Protein AF-A0A4Y8BZ23-F1 (afdb_monomer_lite)

Structure (mmCIF, N/CA/C/O backbone):
data_AF-A0A4Y8BZ23-F1
#
_entry.id   AF-A0A4Y8BZ23-F1
#
loop_
_atom_site.group_PDB
_atom_site.id
_atom_site.type_symbol
_atom_site.label_atom_id
_atom_site.label_alt_id
_atom_site.label_comp_id
_atom_site.label_asym_id
_atom_site.label_entity_id
_atom_site.label_seq_id
_atom_site.pdbx_PDB_ins_code
_atom_site.Cartn_x
_atom_site.Cartn_y
_atom_site.Cartn_z
_atom_site.occupancy
_atom_site.B_iso_or_equiv
_atom_site.auth_seq_id
_atom_site.auth_comp_id
_atom_site.auth_asym_id
_atom_site.auth_atom_id
_atom_site.pdbx_PDB_model_num
ATOM 1 N N . VAL A 1 1 ? -2.007 1.512 -0.163 1.00 89.31 1 VAL A N 1
ATOM 2 C CA . VAL A 1 1 ? -2.900 2.542 -0.736 1.00 89.31 1 VAL A CA 1
ATOM 3 C C . VAL A 1 1 ? -2.428 2.850 -2.141 1.00 89.31 1 VAL A C 1
ATOM 5 O O . VAL A 1 1 ? -1.234 3.063 -2.334 1.00 89.31 1 VAL A O 1
ATOM 8 N N . LEU A 1 2 ? -3.325 2.797 -3.119 1.00 89.69 2 LEU A N 1
ATOM 9 C CA . LEU A 1 2 ? -3.001 3.088 -4.513 1.00 89.69 2 LEU A CA 1
ATOM 10 C C . LEU A 1 2 ? -2.468 4.520 -4.651 1.00 89.69 2 LEU A C 1
ATOM 12 O O . LEU A 1 2 ? -3.052 5.457 -4.117 1.00 89.69 2 LEU A O 1
ATOM 16 N N . GLY A 1 3 ? -1.351 4.678 -5.365 1.00 86.31 3 GLY A N 1
ATOM 17 C CA . GLY A 1 3 ? -0.807 5.993 -5.711 1.00 86.31 3 GLY A CA 1
ATOM 18 C C . GLY A 1 3 ? -0.194 6.792 -4.557 1.00 86.31 3 GLY A C 1
ATOM 19 O O . GLY A 1 3 ? 0.078 7.974 -4.741 1.00 86.31 3 GLY A O 1
ATOM 20 N N . SER A 1 4 ? 0.050 6.192 -3.387 1.00 92.06 4 SER A N 1
ATOM 21 C CA . SER A 1 4 ? 0.710 6.897 -2.280 1.00 92.06 4 SER A CA 1
ATOM 22 C C . SER A 1 4 ? 2.168 7.242 -2.607 1.00 92.06 4 SER A C 1
ATOM 24 O O . SER A 1 4 ? 2.823 6.534 -3.381 1.00 92.06 4 SER A O 1
ATOM 26 N N . SER A 1 5 ? 2.707 8.289 -1.980 1.00 89.69 5 SER A N 1
ATOM 27 C CA . SER A 1 5 ? 4.104 8.715 -2.141 1.00 89.69 5 SER A CA 1
ATOM 28 C C . SER A 1 5 ? 5.087 7.559 -1.931 1.00 89.69 5 SER A C 1
ATOM 30 O O . SER A 1 5 ? 4.940 6.772 -0.997 1.00 89.69 5 SER A O 1
ATOM 32 N N . GLY A 1 6 ? 6.069 7.433 -2.830 1.00 88.12 6 GLY A N 1
ATOM 33 C CA . GLY A 1 6 ? 7.095 6.383 -2.781 1.00 88.12 6 GLY A CA 1
ATOM 34 C C . GLY A 1 6 ? 6.608 4.962 -3.101 1.00 88.12 6 GLY A C 1
ATOM 35 O O . GLY A 1 6 ? 7.402 4.025 -3.035 1.00 88.12 6 GLY A O 1
ATOM 36 N N . SER A 1 7 ? 5.330 4.770 -3.447 1.00 93.56 7 SER A N 1
ATOM 37 C CA . SER A 1 7 ? 4.812 3.453 -3.835 1.00 93.56 7 SER A CA 1
ATOM 38 C C . SER A 1 7 ? 5.197 3.062 -5.269 1.00 93.56 7 SER A C 1
ATOM 40 O O . SER A 1 7 ? 5.739 3.852 -6.043 1.00 93.56 7 SER A O 1
ATOM 42 N N . VAL A 1 8 ? 4.902 1.810 -5.628 1.00 93.69 8 VAL A N 1
ATOM 43 C CA . VAL A 1 8 ? 5.265 1.225 -6.926 1.00 93.69 8 VAL A CA 1
ATOM 44 C C . VAL A 1 8 ? 4.637 1.957 -8.117 1.00 93.69 8 VAL A C 1
ATOM 46 O O . VAL A 1 8 ? 5.315 2.167 -9.113 1.00 93.69 8 VAL A O 1
ATOM 49 N N . ILE A 1 9 ? 3.385 2.418 -8.009 1.00 92.69 9 ILE A N 1
ATOM 50 C CA . ILE A 1 9 ? 2.676 3.048 -9.135 1.00 92.69 9 ILE A CA 1
ATOM 51 C C . ILE A 1 9 ? 3.329 4.381 -9.545 1.00 92.69 9 ILE A C 1
ATOM 53 O O . ILE A 1 9 ? 3.642 4.535 -10.724 1.00 92.69 9 ILE A O 1
ATOM 57 N N . PRO A 1 10 ? 3.585 5.346 -8.633 1.00 94.31 10 PRO A N 1
ATOM 58 C CA . PRO A 1 10 ? 4.342 6.549 -8.976 1.00 94.31 10 PRO A CA 1
ATOM 59 C C . PRO A 1 10 ? 5.746 6.245 -9.503 1.00 94.31 10 PRO A C 1
ATOM 61 O O . PRO A 1 10 ? 6.194 6.910 -10.433 1.00 94.31 10 PRO A O 1
ATOM 64 N N . LYS A 1 11 ? 6.419 5.224 -8.954 1.00 94.69 11 LYS A N 1
ATOM 65 C CA . LYS A 1 11 ? 7.750 4.817 -9.417 1.00 94.69 11 LYS A CA 1
ATOM 66 C C . LYS A 1 11 ? 7.714 4.310 -10.860 1.00 94.69 11 LYS A C 1
ATOM 68 O O . LYS A 1 11 ? 8.484 4.796 -11.676 1.00 94.69 11 LYS A O 1
ATOM 73 N N . PHE A 1 12 ? 6.787 3.413 -11.194 1.00 95.06 12 PHE A N 1
ATOM 74 C CA . PHE A 1 12 ? 6.617 2.908 -12.560 1.00 95.06 12 PHE A CA 1
ATOM 75 C C . PHE A 1 12 ? 6.243 4.025 -13.532 1.00 95.06 12 PHE A C 1
ATOM 77 O O . PHE A 1 12 ? 6.833 4.120 -14.601 1.00 95.06 12 PHE A O 1
ATOM 84 N N . LYS A 1 13 ? 5.339 4.933 -13.139 1.00 94.56 13 LYS A N 1
ATOM 85 C CA . LYS A 1 13 ? 5.011 6.116 -13.949 1.00 94.56 13 LYS A CA 1
ATOM 86 C C . LYS A 1 13 ? 6.240 6.981 -14.242 1.00 94.56 13 LYS A C 1
ATOM 88 O O . LYS A 1 13 ? 6.398 7.417 -15.376 1.00 94.56 13 LYS A O 1
ATOM 93 N N . ALA A 1 14 ? 7.102 7.212 -13.250 1.00 96.00 14 ALA A N 1
ATOM 94 C CA . ALA A 1 14 ? 8.341 7.967 -13.435 1.00 96.00 14 ALA A CA 1
ATOM 95 C C . ALA A 1 14 ? 9.330 7.236 -14.359 1.00 96.00 14 ALA A C 1
ATOM 97 O O . ALA A 1 14 ? 9.887 7.858 -15.256 1.00 96.00 14 ALA A O 1
ATOM 98 N N . GLN A 1 15 ? 9.490 5.920 -14.193 1.00 96.38 15 GLN A N 1
ATOM 99 C CA . GLN A 1 15 ? 10.351 5.103 -15.057 1.00 96.38 15 GLN A CA 1
ATOM 100 C C . GLN A 1 15 ? 9.876 5.134 -16.513 1.00 96.38 15 GLN A C 1
ATOM 102 O O . GLN A 1 15 ? 10.665 5.428 -17.404 1.00 96.38 15 GLN A O 1
ATOM 107 N N . ILE A 1 16 ? 8.573 4.954 -16.752 1.00 95.50 16 ILE A N 1
ATOM 108 C CA . ILE A 1 16 ? 7.977 5.046 -18.094 1.00 95.50 16 ILE A CA 1
ATOM 109 C C . ILE A 1 16 ? 8.189 6.440 -18.690 1.00 95.50 16 ILE A C 1
ATOM 111 O O . ILE A 1 16 ? 8.619 6.555 -19.834 1.00 95.50 16 ILE A O 1
ATOM 115 N N . ALA A 1 17 ? 7.927 7.501 -17.920 1.00 97.50 17 ALA A N 1
ATOM 116 C CA . ALA A 1 17 ? 8.118 8.876 -18.383 1.00 97.50 17 ALA A CA 1
ATOM 117 C C . ALA A 1 17 ? 9.580 9.178 -18.760 1.00 97.50 17 ALA A C 1
ATOM 119 O O . ALA A 1 17 ? 9.827 9.967 -19.670 1.00 97.50 17 ALA A O 1
ATOM 120 N N . ASN A 1 18 ? 10.534 8.522 -18.096 1.00 97.69 18 ASN A N 1
ATOM 121 C CA . ASN A 1 18 ? 11.966 8.659 -18.350 1.00 97.69 18 ASN A CA 1
ATOM 122 C C . ASN A 1 18 ? 12.513 7.646 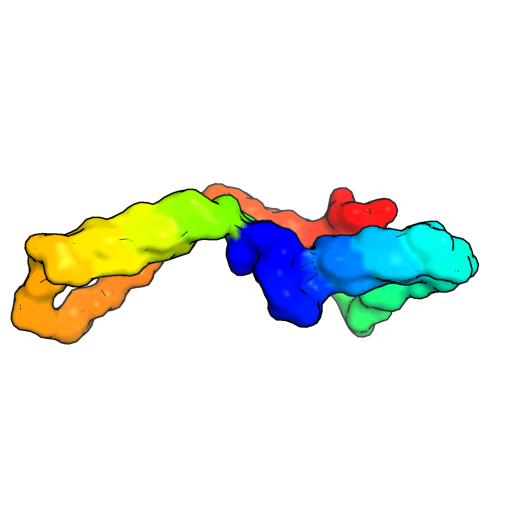-19.377 1.00 97.69 18 ASN A C 1
ATOM 124 O O . ASN A 1 18 ? 13.720 7.624 -19.607 1.00 97.69 18 ASN A O 1
ATOM 128 N N . ASN A 1 19 ? 11.663 6.816 -20.000 1.00 97.38 19 ASN A N 1
ATOM 129 C CA . ASN A 1 19 ? 12.073 5.684 -20.847 1.00 97.38 19 ASN A CA 1
ATOM 130 C C . ASN A 1 19 ? 13.050 4.710 -20.151 1.00 97.38 19 ASN A C 1
ATOM 132 O O . ASN A 1 19 ? 13.918 4.110 -20.788 1.00 97.38 19 ASN A O 1
ATOM 136 N N . GLU A 1 20 ? 12.914 4.544 -18.837 1.00 97.50 20 GLU A N 1
ATOM 137 C CA . GLU A 1 20 ? 13.675 3.584 -18.045 1.00 97.50 20 GLU A CA 1
ATOM 138 C C . GLU A 1 20 ? 12.947 2.231 -17.970 1.00 97.50 20 GLU A C 1
ATOM 140 O O . GLU A 1 20 ? 11.714 2.185 -17.903 1.00 97.50 20 GLU A O 1
ATOM 145 N N . PRO A 1 21 ? 13.685 1.109 -17.901 1.00 95.69 21 PRO A N 1
ATOM 146 C CA . PRO A 1 21 ? 13.095 -0.191 -17.612 1.00 95.69 21 PRO A CA 1
ATOM 147 C C . PRO A 1 21 ? 12.361 -0.204 -16.263 1.00 95.69 21 PRO A C 1
ATOM 149 O O . PRO A 1 21 ? 12.876 0.276 -15.248 1.00 95.69 21 PRO A O 1
ATOM 152 N N . LEU A 1 22 ? 11.180 -0.826 -16.231 1.00 94.75 22 LEU A N 1
ATOM 153 C CA . LEU A 1 22 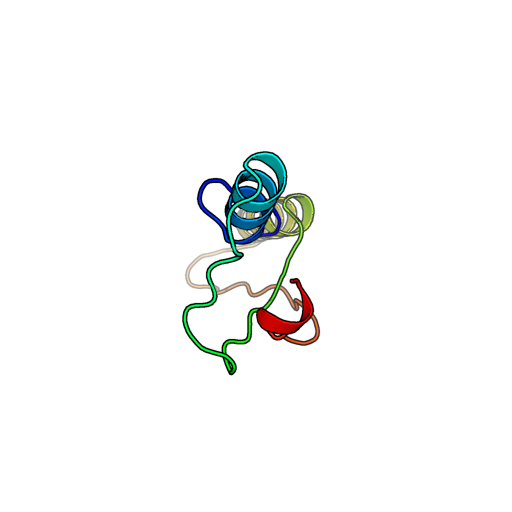? 10.434 -1.027 -14.991 1.00 94.75 22 LEU A CA 1
ATOM 154 C C . LEU A 1 22 ? 11.196 -1.953 -14.040 1.00 94.75 22 LEU A C 1
ATOM 156 O O . LEU A 1 22 ? 11.617 -3.051 -14.407 1.00 94.75 22 LEU A O 1
ATOM 160 N N . THR A 1 23 ? 11.361 -1.526 -12.789 1.00 94.75 23 THR A N 1
ATOM 161 C CA . THR A 1 23 ? 12.081 -2.322 -11.787 1.00 94.75 23 THR A CA 1
ATOM 162 C C . THR A 1 23 ? 11.130 -3.215 -10.997 1.00 94.75 23 THR A C 1
ATOM 164 O O . THR A 1 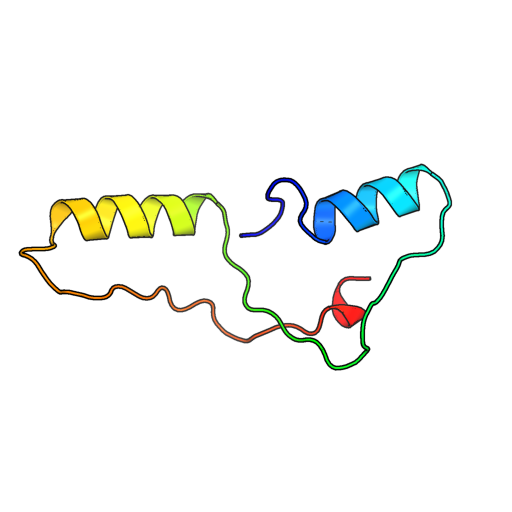23 ? 10.421 -2.749 -10.105 1.00 94.75 23 THR A O 1
ATOM 167 N N . LEU A 1 24 ? 11.188 -4.519 -11.259 1.00 93.94 24 LEU A N 1
ATOM 168 C CA . LEU A 1 24 ? 10.539 -5.553 -10.453 1.00 93.94 24 LEU A CA 1
ATOM 169 C C . LEU A 1 24 ? 11.542 -6.155 -9.468 1.00 93.94 24 LEU A C 1
ATOM 171 O O . LEU A 1 24 ? 12.639 -6.545 -9.853 1.00 93.94 24 LEU A O 1
ATOM 175 N N . THR A 1 25 ? 11.170 -6.239 -8.190 1.00 94.62 25 THR A N 1
ATOM 176 C CA . THR A 1 25 ? 12.049 -6.817 -7.161 1.00 94.62 25 THR A CA 1
ATOM 177 C C . THR A 1 25 ? 11.977 -8.340 -7.117 1.00 94.62 25 THR A C 1
ATOM 179 O O . THR A 1 25 ? 12.996 -8.988 -6.911 1.00 94.62 25 THR A O 1
ATOM 182 N N . HIS A 1 26 ? 10.785 -8.918 -7.288 1.00 95.06 26 HIS A N 1
ATOM 183 C CA . HIS A 1 26 ? 10.576 -10.364 -7.332 1.00 95.06 26 HIS A CA 1
ATOM 184 C C . HIS A 1 26 ? 9.260 -10.685 -8.070 1.00 95.06 26 HIS A C 1
ATOM 186 O O . HIS A 1 26 ? 8.265 -9.992 -7.828 1.00 95.06 26 HIS A O 1
ATOM 192 N N . PRO A 1 27 ? 9.219 -11.714 -8.941 1.00 91.88 27 PRO A N 1
ATOM 193 C CA . PRO A 1 27 ? 8.058 -12.012 -9.793 1.00 91.88 27 PRO A CA 1
ATOM 194 C C . PRO A 1 27 ? 6.800 -12.431 -9.017 1.00 91.88 27 PRO A C 1
ATOM 196 O O . PRO A 1 27 ? 5.687 -12.116 -9.430 1.00 91.88 27 PRO A O 1
ATOM 199 N N . ASP A 1 28 ? 6.965 -13.092 -7.870 1.00 95.56 28 ASP A N 1
ATOM 200 C CA . ASP A 1 28 ? 5.838 -13.628 -7.088 1.00 95.56 28 ASP A CA 1
ATOM 201 C C . ASP A 1 28 ? 5.234 -12.656 -6.059 1.00 95.56 28 ASP A C 1
ATOM 203 O O . ASP A 1 28 ? 4.366 -13.046 -5.276 1.00 95.56 28 ASP A O 1
ATOM 207 N N . ILE A 1 29 ? 5.671 -11.391 -6.008 1.00 94.75 29 ILE A N 1
ATOM 208 C CA . ILE A 1 29 ? 5.129 -10.444 -5.021 1.00 94.75 29 ILE A CA 1
ATOM 209 C C . ILE A 1 29 ? 3.672 -10.123 -5.346 1.00 94.75 29 ILE A C 1
ATOM 211 O O . ILE A 1 29 ? 3.363 -9.591 -6.413 1.00 94.75 29 ILE A O 1
ATOM 215 N N . VAL A 1 30 ? 2.800 -10.348 -4.362 1.00 95.81 30 VAL A N 1
ATOM 216 C CA . VAL A 1 30 ? 1.393 -9.938 -4.375 1.00 95.81 30 VAL A CA 1
ATOM 217 C C . VAL A 1 30 ? 1.127 -8.838 -3.354 1.00 95.81 30 VAL A C 1
ATOM 219 O O . VAL A 1 30 ? 1.769 -8.783 -2.300 1.00 95.81 30 VAL A O 1
ATOM 222 N N . ARG A 1 31 ? 0.181 -7.943 -3.648 1.00 95.56 31 ARG A N 1
ATOM 223 C CA . ARG A 1 31 ? -0.255 -6.879 -2.734 1.00 95.56 31 ARG A CA 1
ATOM 224 C C . ARG A 1 31 ? -1.766 -6.705 -2.773 1.00 95.56 31 ARG A C 1
ATOM 226 O O . ARG A 1 31 ? -2.380 -6.773 -3.832 1.00 95.56 31 ARG A O 1
ATOM 233 N N . TYR A 1 32 ? -2.341 -6.433 -1.607 1.00 95.81 32 TYR A N 1
ATOM 234 C CA . TYR A 1 32 ? -3.681 -5.869 -1.513 1.00 95.81 32 TYR A CA 1
ATOM 235 C C . TYR A 1 32 ? -3.638 -4.379 -1.830 1.00 95.81 32 TYR A C 1
ATOM 237 O O . TYR A 1 32 ? -2.685 -3.672 -1.475 1.00 95.81 32 TYR A O 1
ATOM 245 N N . PHE A 1 33 ? -4.690 -3.910 -2.484 1.00 93.88 33 PHE A N 1
ATOM 246 C CA . PHE A 1 33 ? -4.840 -2.523 -2.873 1.00 93.88 33 PHE A CA 1
ATOM 247 C C . PHE A 1 33 ? -6.134 -1.967 -2.304 1.00 93.88 33 PHE A C 1
ATOM 249 O O . PHE A 1 33 ? -7.147 -2.643 -2.251 1.00 93.88 33 PHE A O 1
ATOM 256 N N . MET A 1 34 ? -6.059 -0.708 -1.894 1.00 95.88 34 MET A N 1
ATOM 257 C CA . MET A 1 34 ? -7.204 0.096 -1.497 1.00 95.88 34 MET A CA 1
ATOM 258 C C . MET A 1 34 ? -6.994 1.514 -2.007 1.00 95.88 34 MET A C 1
ATOM 260 O O . MET A 1 34 ? -5.845 1.979 -2.122 1.00 95.88 34 MET A O 1
ATOM 264 N N . LEU A 1 35 ? -8.087 2.196 -2.302 1.00 94.31 35 LEU A N 1
ATOM 265 C CA . LEU A 1 35 ? -8.142 3.610 -2.621 1.00 94.31 35 LEU A CA 1
ATOM 266 C C . LEU A 1 35 ? -7.821 4.452 -1.382 1.00 94.31 35 LEU A C 1
ATOM 268 O O . LEU A 1 35 ? -7.985 4.033 -0.237 1.00 94.31 35 LEU A O 1
ATOM 272 N N . VAL A 1 36 ? -7.385 5.689 -1.617 1.00 94.31 36 VAL A N 1
ATOM 273 C CA . VAL A 1 36 ? -7.154 6.663 -0.538 1.00 94.31 36 VAL A CA 1
ATOM 274 C C . VAL A 1 36 ? -8.448 6.922 0.240 1.00 94.31 36 VAL A C 1
ATOM 276 O O . VAL A 1 36 ? -8.422 6.959 1.466 1.00 94.31 36 VAL A O 1
ATOM 279 N N . ALA A 1 37 ? -9.578 7.050 -0.462 1.00 95.81 37 ALA A N 1
ATOM 280 C CA . ALA A 1 37 ? -10.880 7.298 0.154 1.00 95.81 37 ALA A CA 1
ATOM 281 C C . ALA A 1 37 ? -11.300 6.170 1.111 1.00 95.81 37 ALA A C 1
ATOM 283 O O . ALA A 1 37 ? -11.795 6.455 2.196 1.00 95.81 37 ALA A O 1
ATOM 284 N N . GLU A 1 38 ? -11.034 4.910 0.757 1.00 96.62 38 GLU A N 1
ATOM 285 C CA . GLU A 1 38 ? -11.341 3.752 1.604 1.00 96.62 38 GLU A CA 1
ATOM 286 C C . GLU A 1 38 ? -10.485 3.738 2.877 1.00 96.62 38 GLU A C 1
ATOM 288 O O . GLU A 1 38 ? -10.989 3.480 3.968 1.00 96.62 38 GLU A O 1
ATOM 293 N N . ALA A 1 39 ? -9.200 4.088 2.761 1.00 95.88 39 ALA A N 1
ATOM 294 C CA . ALA A 1 39 ? -8.311 4.217 3.912 1.00 95.88 39 ALA A CA 1
ATOM 295 C C . ALA A 1 39 ? -8.778 5.326 4.871 1.00 95.88 39 ALA A C 1
ATOM 297 O O . ALA A 1 39 ? -8.824 5.124 6.083 1.00 95.88 39 ALA A O 1
ATOM 298 N N . VAL A 1 40 ? -9.157 6.489 4.329 1.00 96.94 40 VAL A N 1
ATOM 299 C CA . VAL A 1 40 ? -9.708 7.605 5.114 1.00 96.94 40 VAL A CA 1
ATOM 300 C C . VAL A 1 40 ? -11.015 7.193 5.786 1.00 96.94 40 VAL A C 1
ATOM 302 O O . VAL A 1 40 ? -11.189 7.434 6.979 1.00 96.94 40 VAL A O 1
ATOM 305 N N . GLN A 1 41 ? -11.910 6.534 5.051 1.00 97.31 41 GLN A N 1
ATOM 306 C CA . GLN A 1 41 ? -13.173 6.045 5.588 1.00 97.31 41 GLN A CA 1
ATOM 307 C C . GLN A 1 41 ? -12.958 5.062 6.744 1.00 97.31 41 GLN A C 1
ATOM 309 O O . GLN A 1 41 ? -13.598 5.226 7.780 1.00 97.31 41 GLN A O 1
ATOM 314 N N . LEU A 1 42 ? -12.032 4.104 6.613 1.00 97.62 42 LEU A N 1
ATOM 315 C CA . LEU A 1 42 ? -11.690 3.169 7.689 1.00 97.62 42 LEU A CA 1
ATOM 316 C C . LEU A 1 42 ? -11.232 3.910 8.953 1.00 97.62 42 LEU A C 1
ATOM 318 O O . LEU A 1 42 ? -11.705 3.606 10.046 1.00 97.62 42 LEU A O 1
ATOM 322 N N . VAL A 1 43 ? -10.347 4.901 8.807 1.00 97.69 43 VAL A N 1
ATOM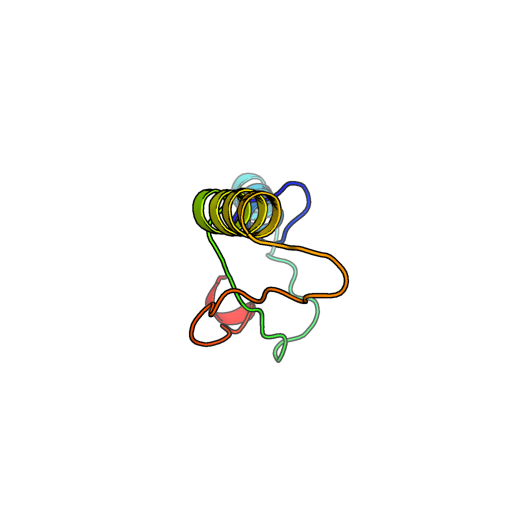 323 C CA . VAL A 1 43 ? -9.839 5.698 9.937 1.00 97.69 43 VAL A CA 1
ATOM 324 C C . VAL A 1 43 ? -10.962 6.490 10.609 1.00 97.69 43 VAL A C 1
ATOM 326 O O . VAL A 1 43 ? -11.072 6.469 11.834 1.00 97.69 43 VAL A O 1
ATOM 329 N N . LEU A 1 44 ? -11.815 7.160 9.828 1.00 98.06 44 LEU A N 1
ATOM 330 C CA . LEU A 1 44 ? -12.937 7.938 10.360 1.00 98.06 44 LEU A CA 1
ATOM 331 C C . LEU A 1 44 ? -13.965 7.050 11.071 1.00 98.06 44 LEU A C 1
ATOM 333 O O . LEU A 1 44 ? -14.433 7.403 12.151 1.00 98.06 44 LEU A O 1
ATOM 337 N N . GLN A 1 45 ? -14.295 5.893 10.496 1.00 97.19 45 GLN A N 1
ATOM 338 C CA . GLN A 1 45 ? -15.225 4.940 11.102 1.00 97.19 45 GLN A CA 1
ATOM 339 C C . GLN A 1 45 ? -14.663 4.362 12.399 1.00 97.19 45 GLN A C 1
ATOM 341 O O . GLN A 1 45 ? -15.352 4.399 13.417 1.00 97.19 45 GLN A O 1
ATOM 346 N N . ALA A 1 46 ? -13.411 3.895 12.388 1.00 97.44 46 ALA A N 1
ATOM 347 C CA . ALA A 1 46 ? -12.745 3.383 13.580 1.00 97.44 46 ALA A CA 1
ATOM 348 C C . ALA A 1 46 ? -12.712 4.442 14.693 1.00 97.44 46 ALA A C 1
ATOM 350 O O . ALA A 1 46 ? -13.095 4.150 15.821 1.00 97.44 46 ALA A O 1
ATOM 351 N N . GLY A 1 47 ? -12.354 5.689 14.368 1.00 96.88 47 GLY A N 1
ATOM 352 C CA . GLY A 1 47 ? -12.346 6.793 15.331 1.00 96.88 47 GLY A CA 1
ATOM 353 C C . GLY A 1 47 ? -13.725 7.147 15.904 1.00 96.88 47 GLY A C 1
ATOM 354 O O . GLY A 1 47 ? -13.798 7.668 17.013 1.00 96.88 47 GLY A O 1
ATOM 355 N N . ALA A 1 48 ? -14.812 6.854 15.185 1.00 97.62 48 ALA A N 1
ATOM 356 C CA . ALA A 1 48 ? -16.175 7.128 15.637 1.00 97.62 48 ALA A CA 1
ATOM 357 C C . ALA A 1 48 ? -16.771 6.020 16.525 1.00 97.62 48 ALA A C 1
ATOM 359 O O . ALA A 1 48 ? -17.641 6.315 17.345 1.00 97.62 48 ALA A O 1
ATOM 360 N N . ILE A 1 49 ? -16.357 4.758 16.347 1.00 97.31 49 ILE A N 1
ATOM 361 C CA . ILE A 1 49 ? -17.005 3.600 16.998 1.00 97.31 49 ILE A CA 1
ATOM 362 C C . ILE A 1 49 ? -16.116 2.850 17.992 1.00 97.31 49 ILE A C 1
ATOM 364 O O . ILE A 1 49 ? -16.647 2.094 18.808 1.00 97.31 49 ILE A O 1
ATOM 368 N N . ALA A 1 50 ? -14.794 3.021 17.922 1.00 97.25 50 ALA A N 1
ATOM 369 C CA . ALA A 1 50 ? -13.866 2.339 18.816 1.00 97.25 50 ALA A CA 1
ATOM 370 C C . ALA A 1 50 ? -14.059 2.784 20.269 1.00 97.25 50 ALA A C 1
ATOM 372 O O . ALA A 1 50 ? -14.272 3.965 20.556 1.00 97.25 50 ALA A O 1
ATOM 373 N N . LYS A 1 51 ? -13.945 1.830 21.193 1.00 95.88 51 LYS A N 1
ATOM 374 C CA . LYS A 1 51 ? -13.992 2.072 22.641 1.00 95.88 51 LYS A CA 1
ATOM 375 C C . LYS A 1 51 ? -12.659 1.767 23.325 1.00 95.88 51 LYS A C 1
ATOM 377 O O . LYS A 1 51 ? -12.470 2.164 24.473 1.00 95.88 51 LYS A O 1
ATOM 382 N N . GLY A 1 52 ? -11.732 1.120 22.626 1.00 94.38 52 GLY A N 1
ATOM 383 C CA . GLY A 1 52 ? -10.383 0.804 23.074 1.00 94.38 52 GLY A CA 1
ATOM 384 C C . GLY A 1 52 ? -10.029 -0.661 22.820 1.00 94.38 52 GLY A C 1
ATOM 385 O O . GLY A 1 52 ? -10.722 -1.568 23.273 1.00 94.38 52 GLY A O 1
ATOM 386 N N . GLY A 1 53 ? -8.895 -0.892 22.152 1.00 94.69 53 GLY A N 1
ATOM 387 C CA . GLY A 1 53 ? -8.341 -2.232 21.923 1.00 94.69 53 GLY A CA 1
ATOM 388 C C . GLY A 1 53 ? -8.894 -2.972 20.701 1.00 94.69 53 GLY A C 1
ATOM 389 O O . GLY A 1 53 ? -8.443 -4.082 20.425 1.00 94.69 53 GLY A O 1
ATOM 390 N N . GLU A 1 54 ? -9.827 -2.384 19.950 1.00 97.19 54 GLU A N 1
ATOM 391 C CA . GLU A 1 54 ? -10.343 -2.984 18.720 1.00 97.19 54 GLU A CA 1
ATOM 392 C C . GLU A 1 54 ? -9.370 -2.833 17.538 1.00 97.19 54 GLU A C 1
ATOM 394 O O . GLU A 1 54 ? -8.695 -1.815 17.375 1.00 97.19 54 GLU A O 1
ATOM 399 N N . LEU A 1 55 ? -9.341 -3.849 16.670 1.00 96.50 55 LEU A N 1
ATOM 400 C CA . LEU A 1 55 ? -8.619 -3.841 15.400 1.00 96.50 55 LEU A CA 1
ATOM 401 C C . LEU A 1 55 ? -9.626 -3.813 14.250 1.00 96.50 55 LEU A C 1
ATOM 403 O O . LEU A 1 55 ? -10.462 -4.706 14.128 1.00 96.50 55 LEU A O 1
ATOM 407 N N . PHE A 1 56 ? -9.502 -2.817 13.377 1.00 96.69 56 PHE A N 1
ATOM 408 C CA . PHE A 1 56 ? -10.330 -2.687 12.183 1.00 96.69 56 PHE A CA 1
ATOM 409 C C . PHE A 1 56 ? -9.509 -3.039 10.947 1.00 96.69 56 PHE A C 1
ATOM 411 O O . PHE A 1 56 ? -8.399 -2.538 10.761 1.00 96.69 56 PHE A O 1
ATOM 418 N N . VAL A 1 57 ? -10.063 -3.897 10.094 1.00 95.94 57 VAL A N 1
ATOM 419 C CA . VAL A 1 57 ? -9.444 -4.322 8.837 1.00 95.94 57 VAL A CA 1
ATOM 420 C C . VAL A 1 57 ? -10.449 -4.103 7.720 1.00 95.94 57 VAL A C 1
ATOM 422 O O . VAL A 1 57 ? -11.596 -4.531 7.819 1.00 95.94 57 VAL A O 1
ATOM 425 N N . LEU A 1 58 ? -10.012 -3.429 6.661 1.00 95.94 58 LEU A N 1
ATOM 426 C CA . LEU A 1 58 ? -10.787 -3.291 5.437 1.00 95.94 58 LEU A CA 1
ATOM 427 C C . LEU A 1 58 ? -10.614 -4.548 4.580 1.00 95.94 58 LEU A C 1
ATOM 429 O O . LEU A 1 58 ? -9.484 -4.977 4.334 1.00 95.94 58 LEU A O 1
ATOM 433 N N . ASP A 1 59 ? -11.721 -5.102 4.092 1.00 95.38 59 ASP A N 1
ATOM 434 C CA . ASP A 1 59 ? -11.681 -6.107 3.033 1.00 95.38 59 ASP A CA 1
ATOM 435 C C . ASP A 1 59 ? -11.282 -5.433 1.714 1.00 95.38 59 ASP A C 1
ATOM 437 O O . ASP A 1 59 ? -12.008 -4.606 1.168 1.00 95.38 59 ASP A O 1
ATOM 441 N N .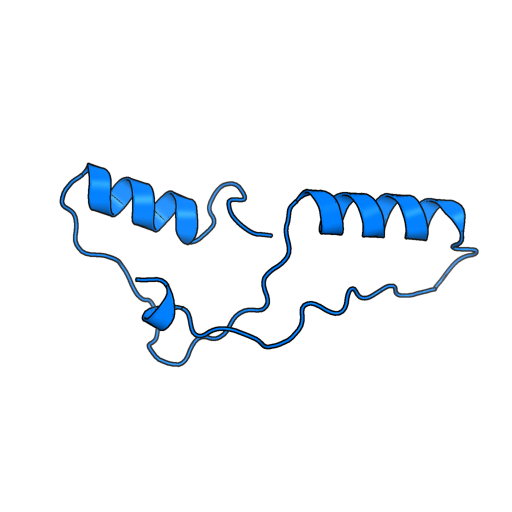 MET A 1 60 ? -10.088 -5.771 1.232 1.00 96.12 60 MET A N 1
ATOM 442 C CA . MET A 1 60 ? -9.492 -5.229 0.008 1.00 96.12 60 MET A CA 1
ATOM 443 C C . MET A 1 60 ? -9.686 -6.167 -1.196 1.00 96.12 60 MET A C 1
ATOM 445 O O . MET A 1 60 ? -9.034 -6.000 -2.230 1.00 96.12 60 MET A O 1
ATOM 449 N N . GLY A 1 61 ? -10.535 -7.189 -1.070 1.00 94.62 61 GLY A N 1
ATOM 450 C CA . GLY A 1 61 ? -10.789 -8.174 -2.112 1.00 94.62 61 GLY A CA 1
ATOM 451 C C . GLY A 1 61 ? -9.627 -9.149 -2.294 1.00 94.62 61 GLY A C 1
ATOM 452 O O . GLY A 1 61 ? -9.135 -9.739 -1.337 1.00 94.62 61 GLY A O 1
ATOM 453 N N . LYS A 1 62 ? -9.200 -9.372 -3.542 1.00 95.94 62 LYS A N 1
ATOM 454 C CA . LYS A 1 62 ? -8.120 -10.318 -3.868 1.00 95.94 62 LYS A CA 1
ATOM 455 C C . LYS A 1 62 ? -6.786 -9.585 -4.017 1.00 95.94 62 LYS A C 1
ATOM 457 O O . LYS A 1 62 ? -6.754 -8.513 -4.621 1.00 95.94 62 LYS A O 1
ATOM 462 N N . PRO A 1 63 ? -5.674 -10.159 -3.532 1.00 95.38 63 PRO A N 1
ATOM 463 C CA . PRO A 1 63 ? -4.366 -9.570 -3.760 1.00 95.38 63 PRO A CA 1
ATOM 464 C C . PRO A 1 63 ? -3.983 -9.713 -5.241 1.00 95.38 63 PRO A C 1
ATOM 466 O O . PRO A 1 63 ? -4.330 -10.698 -5.894 1.00 95.38 63 PRO A O 1
ATOM 469 N N . VAL A 1 64 ? -3.245 -8.737 -5.762 1.00 94.38 64 VAL A N 1
ATOM 470 C CA . VAL A 1 64 ? -2.817 -8.664 -7.169 1.00 94.38 64 VAL A CA 1
ATOM 471 C C . VAL A 1 64 ? -1.303 -8.849 -7.236 1.00 94.38 64 VAL A C 1
ATOM 473 O O . VAL A 1 64 ? -0.593 -8.321 -6.371 1.00 94.38 64 VAL A O 1
ATOM 476 N N . LYS A 1 65 ? -0.782 -9.581 -8.231 1.00 95.25 65 LYS A N 1
ATOM 477 C CA . LYS A 1 65 ? 0.671 -9.659 -8.441 1.00 95.25 65 LYS A CA 1
ATOM 478 C C . LYS A 1 65 ? 1.190 -8.329 -8.974 1.00 95.25 65 LYS A C 1
ATOM 480 O O . LYS A 1 65 ? 0.569 -7.704 -9.823 1.00 95.25 65 LYS A O 1
ATOM 485 N N . ILE A 1 66 ? 2.362 -7.906 -8.511 1.00 94.75 66 ILE A N 1
ATOM 486 C CA . ILE A 1 66 ? 2.971 -6.653 -8.978 1.00 94.75 66 ILE 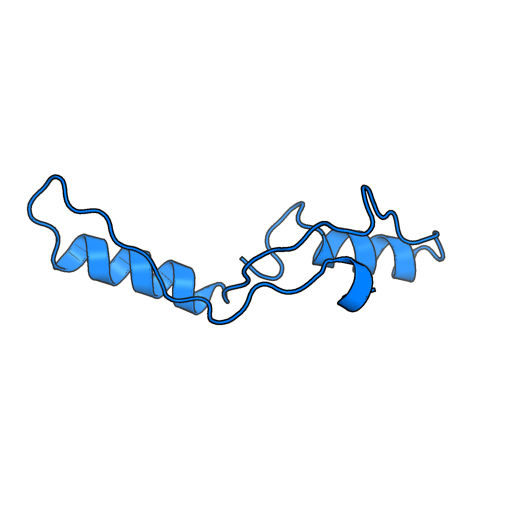A CA 1
ATOM 487 C C . ILE A 1 66 ? 3.372 -6.730 -10.454 1.00 94.75 66 ILE A C 1
ATOM 489 O O . ILE A 1 66 ? 3.314 -5.716 -11.140 1.00 94.75 66 ILE A O 1
ATOM 493 N N . ILE A 1 67 ? 3.728 -7.918 -10.950 1.00 93.81 67 ILE A N 1
ATOM 494 C CA . ILE A 1 67 ? 4.030 -8.121 -12.372 1.00 93.81 67 ILE A CA 1
ATOM 495 C C . ILE A 1 67 ? 2.814 -7.872 -13.276 1.00 93.81 67 ILE A C 1
ATOM 497 O O . ILE A 1 67 ? 2.994 -7.417 -14.394 1.00 93.81 67 ILE A O 1
ATOM 501 N N . ASP A 1 68 ? 1.592 -8.080 -12.773 1.00 91.62 68 ASP A N 1
ATOM 502 C CA . ASP A 1 68 ? 0.354 -7.870 -13.537 1.00 91.62 68 ASP A CA 1
ATOM 503 C C . ASP A 1 68 ? -0.045 -6.379 -13.610 1.00 91.62 68 ASP A C 1
ATOM 505 O O . ASP A 1 68 ? -1.016 -6.025 -14.276 1.00 91.62 68 ASP A O 1
ATOM 509 N N . LEU A 1 69 ? 0.667 -5.499 -12.890 1.00 84.06 69 LEU A N 1
ATOM 510 C CA . LEU A 1 69 ? 0.477 -4.041 -12.920 1.00 84.06 69 LEU A CA 1
ATOM 511 C C . LEU A 1 69 ? 1.418 -3.324 -13.900 1.00 84.06 69 LEU A C 1
ATOM 513 O O . LEU A 1 69 ? 1.231 -2.125 -14.120 1.00 84.06 69 LEU A O 1
ATOM 517 N N . ALA A 1 70 ? 2.463 -4.012 -14.370 1.00 71.94 70 ALA A N 1
ATOM 518 C CA . ALA A 1 70 ? 3.479 -3.499 -15.289 1.00 71.94 70 ALA A CA 1
ATOM 519 C C . ALA A 1 70 ? 2.994 -3.582 -16.742 1.00 71.94 70 ALA A C 1
ATOM 521 O O . ALA A 1 70 ? 3.299 -2.631 -17.495 1.00 71.94 70 ALA A O 1
#

Radius of gyration: 15.69 Å; chains: 1; bounding box: 31×22×44 Å

pLDDT: mean 94.55, std 3.8, range [71.94, 98.06]

Foldseek 3Di:
DPPDPPDQVVVQVVCVVVVHDRDDPDQADWAQDDDPVVVVVQVVVCVVPPPDDDDDDDCSDDIDTPVVVD

Secondary structure (DSSP, 8-state):
-TT-TTSHHHHHHHHHHTTPPP--S-TT-EE----HHHHHHHHHHHHHH--SS--------S-EEGGGG-

Sequence (70 aa):
VLGSSGSVIPKFKAQIANNEPLTLTHPDIVRYFMLVAEAVQLVLQAGAIAKGGELFVLDMGKPVKIIDLA